Protein AF-A0A831P3W6-F1 (afdb_monomer_lite)

Structure (mmCIF, N/CA/C/O backbone):
data_AF-A0A831P3W6-F1
#
_entry.id   AF-A0A831P3W6-F1
#
loop_
_atom_site.group_PDB
_atom_site.id
_atom_site.type_symbol
_atom_site.label_atom_id
_atom_site.label_alt_id
_atom_site.label_comp_id
_atom_site.label_asym_id
_atom_site.label_entity_id
_atom_site.label_seq_id
_atom_site.pdbx_PDB_ins_code
_atom_site.Cartn_x
_atom_site.Cartn_y
_atom_site.Cartn_z
_atom_site.occupancy
_atom_site.B_iso_or_equiv
_atom_site.auth_seq_id
_atom_site.auth_comp_id
_atom_site.auth_asym_id
_atom_site.auth_atom_id
_atom_site.pdbx_PDB_model_num
ATOM 1 N N . LYS A 1 1 ? 36.861 -19.263 2.071 1.00 62.56 1 LYS A N 1
ATOM 2 C CA . LYS A 1 1 ? 37.764 -18.143 2.432 1.00 62.56 1 LYS A CA 1
ATOM 3 C C . LYS A 1 1 ? 36.879 -16.990 2.855 1.00 62.56 1 LYS A C 1
ATOM 5 O O . LYS A 1 1 ? 36.043 -16.589 2.058 1.00 62.56 1 LYS A O 1
ATOM 10 N N . GLU A 1 2 ? 37.004 -16.539 4.092 1.00 60.16 2 GLU A N 1
ATOM 11 C CA . GLU A 1 2 ? 36.189 -15.452 4.633 1.00 60.16 2 GLU A CA 1
ATOM 12 C C . GLU A 1 2 ? 36.936 -14.129 4.457 1.00 60.16 2 GLU A C 1
ATOM 14 O O . GLU A 1 2 ? 38.161 -14.084 4.589 1.00 60.16 2 GLU A O 1
ATOM 19 N N . ILE A 1 3 ? 36.210 -13.071 4.099 1.00 65.69 3 ILE A N 1
ATOM 20 C CA . ILE A 1 3 ? 36.749 -11.715 3.987 1.00 65.69 3 ILE A CA 1
ATOM 21 C C . ILE A 1 3 ? 36.085 -10.890 5.081 1.00 65.69 3 ILE A C 1
ATOM 23 O O . ILE A 1 3 ? 34.870 -10.706 5.067 1.00 65.69 3 ILE A O 1
ATOM 27 N N . PHE A 1 4 ? 36.892 -10.394 6.014 1.00 67.38 4 PHE A N 1
ATOM 28 C CA . PHE A 1 4 ? 36.437 -9.548 7.110 1.00 67.38 4 PHE A CA 1
ATOM 29 C C . PHE A 1 4 ? 36.787 -8.090 6.817 1.00 67.38 4 PHE A C 1
ATOM 31 O O . PHE A 1 4 ? 37.934 -7.767 6.508 1.00 67.38 4 PHE A O 1
ATOM 38 N N . VAL A 1 5 ? 35.793 -7.208 6.921 1.00 70.06 5 VAL A N 1
ATOM 39 C CA . VAL A 1 5 ? 35.965 -5.755 6.825 1.00 70.06 5 VAL A CA 1
ATOM 40 C C . VAL A 1 5 ? 35.662 -5.166 8.197 1.00 70.06 5 VAL A C 1
ATOM 42 O O . VAL A 1 5 ? 34.525 -5.226 8.656 1.00 70.06 5 VAL A O 1
ATOM 45 N N . ASN A 1 6 ? 36.682 -4.613 8.857 1.00 71.62 6 ASN A N 1
ATOM 46 C CA . ASN A 1 6 ? 36.564 -4.106 10.230 1.00 71.62 6 ASN A CA 1
ATOM 47 C C . ASN A 1 6 ? 35.736 -2.818 10.321 1.00 71.62 6 ASN A C 1
ATOM 49 O O . ASN A 1 6 ? 35.031 -2.597 11.301 1.00 71.62 6 ASN A O 1
ATOM 53 N N . SER A 1 7 ? 35.821 -1.954 9.311 1.00 73.38 7 SER A N 1
ATOM 54 C CA . SER A 1 7 ? 34.997 -0.753 9.211 1.00 73.38 7 SER A CA 1
ATOM 55 C C . SER A 1 7 ? 34.879 -0.304 7.758 1.00 73.38 7 SER A C 1
ATOM 57 O O . SER A 1 7 ? 35.797 -0.475 6.956 1.00 73.38 7 SER A O 1
ATOM 59 N N . LEU A 1 8 ? 33.722 0.263 7.417 1.00 79.50 8 LEU A N 1
ATOM 60 C CA . LEU A 1 8 ? 33.443 0.846 6.111 1.00 79.50 8 LEU A CA 1
ATOM 61 C C . LEU A 1 8 ? 32.751 2.195 6.325 1.00 79.50 8 LEU A C 1
ATOM 63 O O . LEU A 1 8 ? 31.600 2.247 6.754 1.00 79.50 8 LEU A O 1
ATOM 67 N N . ASN A 1 9 ? 33.462 3.284 6.036 1.00 79.62 9 ASN A N 1
ATOM 68 C CA . ASN A 1 9 ? 32.935 4.641 6.151 1.00 79.62 9 ASN A CA 1
ATOM 69 C C . ASN A 1 9 ? 32.437 5.107 4.782 1.00 79.62 9 ASN A C 1
ATOM 71 O O . ASN A 1 9 ? 33.228 5.279 3.857 1.00 79.62 9 ASN A O 1
ATOM 75 N N . LEU A 1 10 ? 31.130 5.317 4.655 1.00 79.88 10 LEU A N 1
ATOM 76 C CA . LEU A 1 10 ? 30.492 5.788 3.428 1.00 79.88 10 LEU A CA 1
ATOM 77 C C . LEU A 1 10 ? 29.881 7.169 3.666 1.00 79.88 10 LEU A C 1
ATOM 79 O O . LEU A 1 10 ? 29.200 7.394 4.667 1.00 79.88 10 LEU A O 1
ATOM 83 N N . ALA A 1 11 ? 30.098 8.093 2.731 1.00 81.00 11 ALA A N 1
ATOM 84 C CA . ALA A 1 11 ? 29.432 9.393 2.751 1.00 81.00 11 ALA A CA 1
ATOM 85 C C . ALA A 1 11 ? 27.917 9.242 2.516 1.00 81.00 11 ALA A C 1
ATOM 87 O O . ALA A 1 11 ? 27.455 8.230 1.987 1.00 81.00 11 ALA A O 1
ATOM 88 N N . LYS A 1 12 ? 27.126 10.269 2.851 1.00 76.38 12 LYS A N 1
ATOM 89 C CA . LYS A 1 12 ? 25.704 10.300 2.481 1.00 76.38 12 LYS A CA 1
ATOM 90 C C . LYS A 1 12 ? 25.574 10.203 0.952 1.00 76.38 12 LYS A C 1
ATOM 92 O O . LYS A 1 12 ? 26.169 11.010 0.247 1.00 76.38 12 LYS A O 1
ATOM 97 N N . GLY A 1 13 ? 24.813 9.240 0.437 1.00 68.94 13 GLY A N 1
ATOM 98 C CA . GLY A 1 13 ? 24.674 9.006 -1.003 1.00 68.94 13 GLY A CA 1
ATOM 99 C C . GLY A 1 13 ? 24.457 7.540 -1.383 1.00 68.94 13 GLY A C 1
ATOM 100 O O . GLY A 1 13 ? 24.271 6.678 -0.520 1.00 68.94 13 GLY A O 1
ATOM 101 N N . ARG A 1 14 ? 24.447 7.277 -2.696 1.00 72.19 14 ARG A N 1
ATOM 102 C CA . ARG A 1 14 ? 24.394 5.928 -3.285 1.00 72.19 14 ARG A CA 1
ATOM 103 C C . ARG A 1 14 ? 25.813 5.428 -3.536 1.00 72.19 14 ARG A C 1
ATOM 105 O O . ARG A 1 14 ? 26.618 6.158 -4.105 1.00 72.19 14 ARG A O 1
ATOM 112 N N . HIS A 1 15 ? 26.077 4.182 -3.163 1.00 80.12 15 HIS A N 1
ATOM 113 C CA . HIS A 1 15 ? 27.368 3.520 -3.333 1.00 80.12 15 HIS A CA 1
ATOM 114 C C . HIS A 1 15 ? 27.161 2.136 -3.947 1.00 80.12 15 HIS A C 1
ATOM 116 O O . HIS A 1 15 ? 26.249 1.414 -3.545 1.00 80.12 15 HIS A O 1
ATOM 122 N N . GLU A 1 16 ? 28.015 1.757 -4.896 1.00 79.94 16 GLU A N 1
ATOM 123 C CA . GLU A 1 16 ? 28.106 0.390 -5.418 1.00 79.94 16 GLU A CA 1
ATOM 124 C C . GLU A 1 16 ? 29.443 -0.203 -4.969 1.00 79.94 16 GLU A C 1
ATOM 126 O O . GLU A 1 16 ? 30.511 0.306 -5.308 1.00 79.94 16 GLU A O 1
ATOM 131 N N . LEU A 1 17 ? 29.387 -1.270 -4.177 1.00 80.31 17 LEU A N 1
ATOM 132 C CA . LEU A 1 17 ? 30.557 -2.015 -3.733 1.00 80.31 17 LEU A CA 1
ATOM 133 C C . LEU A 1 17 ? 30.665 -3.275 -4.577 1.00 80.31 17 LEU A C 1
ATOM 135 O O . LEU A 1 17 ? 29.726 -4.066 -4.646 1.00 80.31 17 LEU A O 1
ATOM 139 N N . THR A 1 18 ? 31.820 -3.474 -5.201 1.00 75.44 18 THR A N 1
ATOM 140 C CA . THR A 1 18 ? 32.128 -4.720 -5.904 1.00 75.44 18 THR A CA 1
ATOM 141 C C . THR A 1 18 ? 33.057 -5.551 -5.036 1.00 75.44 18 THR A C 1
ATOM 143 O O . THR A 1 18 ? 34.189 -5.144 -4.778 1.00 75.44 18 THR A O 1
ATOM 146 N N . LEU A 1 19 ? 32.594 -6.722 -4.602 1.00 70.25 19 LEU A N 1
ATOM 147 C CA . LEU A 1 19 ? 33.438 -7.699 -3.925 1.00 70.25 19 LEU A CA 1
ATOM 148 C C . LEU A 1 19 ? 33.977 -8.686 -4.957 1.00 70.25 19 LEU A C 1
ATOM 150 O O . LEU A 1 19 ? 33.214 -9.367 -5.642 1.00 70.25 19 LEU A O 1
ATOM 154 N N . ALA A 1 20 ? 35.302 -8.760 -5.059 1.00 65.56 20 ALA A N 1
ATOM 155 C CA . ALA A 1 20 ? 36.001 -9.723 -5.894 1.00 65.56 20 ALA A CA 1
ATOM 156 C C . ALA A 1 20 ? 36.939 -10.558 -5.019 1.00 65.56 20 ALA A C 1
ATOM 158 O O . ALA A 1 20 ? 37.782 -10.017 -4.304 1.00 65.56 20 ALA A O 1
ATOM 159 N N . ALA A 1 21 ? 36.793 -11.878 -5.081 1.00 66.62 21 ALA A N 1
ATOM 160 C CA . ALA A 1 21 ? 37.668 -12.826 -4.405 1.00 66.62 21 ALA A CA 1
ATOM 161 C C . ALA A 1 21 ? 37.926 -14.028 -5.325 1.00 66.62 21 ALA A C 1
ATOM 163 O O . ALA A 1 21 ? 37.071 -14.341 -6.156 1.00 66.62 21 ALA A O 1
ATOM 164 N N . PRO A 1 22 ? 39.058 -14.741 -5.185 1.00 63.59 22 PRO A N 1
ATOM 165 C CA . PRO A 1 22 ? 39.286 -15.973 -5.935 1.00 63.59 22 PRO A CA 1
ATOM 166 C C . PRO A 1 22 ? 38.166 -16.990 -5.651 1.00 63.59 22 PRO A C 1
ATOM 168 O O . PRO A 1 22 ? 38.037 -17.453 -4.517 1.00 63.59 22 PRO A O 1
ATOM 171 N N . GLY A 1 23 ? 37.357 -17.309 -6.667 1.00 66.06 23 GLY A N 1
ATOM 172 C CA . GLY A 1 23 ? 36.199 -18.209 -6.562 1.00 66.06 23 GLY A CA 1
ATOM 173 C C . GLY A 1 23 ? 34.846 -17.538 -6.279 1.00 66.06 23 GLY A C 1
ATOM 174 O O . GLY A 1 23 ? 33.864 -18.250 -6.107 1.00 66.06 23 GLY A O 1
ATOM 175 N N . ILE A 1 24 ? 34.770 -16.202 -6.237 1.00 60.16 24 ILE A N 1
ATOM 176 C CA . ILE A 1 24 ? 33.508 -15.450 -6.159 1.00 60.16 24 ILE A CA 1
ATOM 177 C C . ILE A 1 24 ? 33.345 -14.656 -7.458 1.00 60.16 24 ILE A C 1
ATOM 179 O O . ILE A 1 24 ? 34.125 -13.737 -7.726 1.00 60.16 24 ILE A O 1
ATOM 183 N N . GLU A 1 25 ? 32.336 -14.995 -8.266 1.00 58.12 25 GLU A N 1
ATOM 184 C CA . GLU A 1 25 ? 31.895 -14.113 -9.348 1.00 58.12 25 GLU A CA 1
ATOM 185 C C . GLU A 1 25 ? 31.395 -12.804 -8.734 1.00 58.12 25 GLU A C 1
ATOM 187 O O . GLU A 1 25 ? 30.638 -12.808 -7.767 1.00 58.12 25 GLU A O 1
ATOM 192 N N . ARG A 1 26 ? 31.908 -11.687 -9.254 1.00 58.91 26 ARG A N 1
ATOM 193 C CA . ARG A 1 26 ? 31.804 -10.331 -8.695 1.00 58.91 26 ARG A CA 1
ATOM 194 C C . ARG A 1 26 ? 30.424 -10.061 -8.081 1.00 58.91 26 ARG A C 1
ATOM 196 O O . ARG A 1 26 ? 29.462 -9.816 -8.805 1.00 58.91 26 ARG A O 1
ATOM 203 N N . LEU A 1 27 ? 30.346 -10.035 -6.752 1.00 60.88 27 LEU A N 1
ATOM 204 C CA . LEU A 1 27 ? 29.120 -9.665 -6.056 1.00 60.88 27 LEU A CA 1
ATOM 205 C C . LEU A 1 27 ? 29.038 -8.139 -5.999 1.00 60.88 27 LEU A C 1
ATOM 207 O O . LEU A 1 27 ? 29.919 -7.485 -5.434 1.00 60.88 27 LEU A O 1
ATOM 211 N N . LYS A 1 28 ? 27.981 -7.572 -6.585 1.00 72.94 28 LYS A N 1
ATOM 212 C CA . LYS A 1 28 ? 27.682 -6.140 -6.509 1.00 72.94 28 LYS A CA 1
ATOM 213 C C . LYS A 1 28 ? 26.683 -5.871 -5.389 1.00 72.94 28 LYS A C 1
ATOM 215 O O . LYS A 1 28 ? 25.566 -6.376 -5.426 1.00 72.94 28 LYS A O 1
ATOM 220 N N . LEU A 1 29 ? 27.066 -5.048 -4.419 1.00 69.62 29 LEU A N 1
ATOM 221 C CA . LEU A 1 29 ? 26.189 -4.572 -3.350 1.00 69.62 29 LEU A CA 1
ATOM 222 C C . LEU A 1 29 ? 25.877 -3.090 -3.568 1.00 69.62 29 LEU A C 1
ATOM 224 O O . LEU A 1 29 ? 26.788 -2.264 -3.612 1.00 69.62 29 LEU A O 1
ATOM 228 N N . LYS A 1 30 ? 24.591 -2.744 -3.660 1.00 68.31 30 LYS A N 1
ATOM 229 C CA . LYS A 1 30 ? 24.127 -1.352 -3.719 1.00 68.31 30 LYS A CA 1
ATOM 230 C C . LYS A 1 30 ? 23.717 -0.894 -2.321 1.00 68.31 30 LYS A C 1
ATOM 232 O O . LYS A 1 30 ? 22.785 -1.439 -1.735 1.00 68.31 30 LYS A O 1
ATOM 237 N N . ILE A 1 31 ? 24.416 0.099 -1.778 1.00 72.88 31 ILE A N 1
ATOM 238 C CA . ILE A 1 31 ? 24.189 0.629 -0.428 1.00 72.88 31 ILE A CA 1
ATOM 239 C C . ILE A 1 31 ? 23.798 2.104 -0.522 1.00 72.88 31 ILE A C 1
ATOM 241 O O . ILE A 1 31 ? 24.436 2.889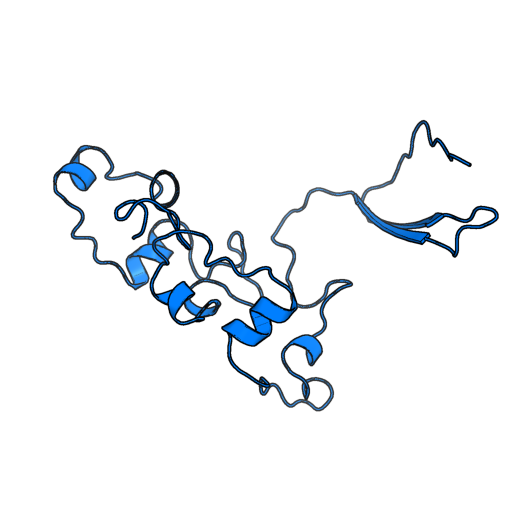 -1.221 1.00 72.88 31 ILE A O 1
ATOM 245 N N . PHE A 1 32 ? 22.753 2.499 0.208 1.00 66.44 32 PHE A N 1
ATOM 246 C CA . PHE A 1 32 ? 22.334 3.894 0.329 1.00 66.44 32 PHE A CA 1
ATOM 247 C C . PHE A 1 32 ? 22.482 4.370 1.771 1.00 66.44 32 PHE A C 1
ATOM 249 O O . PHE A 1 32 ? 21.844 3.825 2.671 1.00 66.44 32 PHE A O 1
ATOM 256 N N . ILE A 1 33 ? 23.289 5.410 1.978 1.00 65.44 33 ILE A N 1
ATOM 257 C CA . ILE A 1 33 ? 23.510 6.023 3.289 1.00 65.44 33 ILE A CA 1
ATOM 258 C C . ILE A 1 33 ? 22.849 7.396 3.298 1.00 65.44 33 ILE A C 1
ATOM 260 O O . ILE A 1 33 ? 23.238 8.297 2.563 1.00 65.44 33 ILE A O 1
ATOM 264 N N . GLY A 1 34 ? 21.827 7.569 4.128 1.00 61.47 34 GLY A N 1
ATOM 265 C CA . GLY A 1 34 ? 21.117 8.831 4.275 1.00 61.47 34 GLY A CA 1
ATOM 266 C C . GLY A 1 34 ? 19.830 8.672 5.070 1.00 61.47 34 GLY A C 1
ATOM 267 O O . GLY A 1 34 ? 19.289 7.576 5.197 1.00 61.47 34 GLY A O 1
ATOM 268 N N . LYS A 1 35 ? 19.324 9.785 5.602 1.00 48.34 35 LYS A N 1
ATOM 269 C CA . LYS A 1 35 ? 17.988 9.847 6.195 1.00 48.34 35 LYS A CA 1
ATOM 270 C C . LYS A 1 35 ? 16.979 9.633 5.061 1.00 48.34 35 LYS A C 1
ATOM 272 O O . LYS A 1 35 ? 17.012 10.378 4.083 1.00 48.34 35 LYS A O 1
ATOM 277 N N . GLN A 1 36 ? 16.149 8.594 5.151 1.00 52.25 36 GLN A N 1
ATOM 278 C CA . GLN A 1 36 ? 15.036 8.384 4.220 1.00 52.25 36 GLN A CA 1
ATOM 279 C C . GLN A 1 36 ? 13.975 9.454 4.519 1.00 52.25 36 GLN A C 1
ATOM 281 O O . GLN A 1 36 ? 13.026 9.213 5.260 1.00 52.25 36 GLN A O 1
ATOM 286 N N . GLU A 1 37 ? 14.196 10.682 4.051 1.00 38.41 37 GLU A N 1
ATOM 287 C CA . GLU A 1 37 ? 13.189 11.737 4.125 1.00 38.41 37 GLU A CA 1
ATOM 288 C C . GLU A 1 37 ? 12.232 11.556 2.947 1.00 38.41 37 GLU A C 1
ATOM 290 O O . GLU A 1 37 ? 12.561 11.876 1.808 1.00 38.41 37 GLU A O 1
ATOM 295 N N . GLY A 1 38 ? 11.067 10.973 3.231 1.00 47.38 38 GLY A N 1
ATOM 296 C CA . GLY A 1 38 ? 10.060 10.637 2.226 1.00 47.38 38 GLY A CA 1
ATOM 297 C C . GLY A 1 38 ? 10.095 9.173 1.784 1.00 47.38 38 GLY A C 1
ATOM 298 O O . GLY A 1 38 ? 11.104 8.473 1.883 1.00 47.38 38 GLY A O 1
ATOM 299 N N . TYR A 1 39 ? 8.932 8.694 1.350 1.00 44.03 39 TYR A N 1
ATOM 300 C CA . TYR A 1 39 ? 8.696 7.310 0.955 1.00 44.03 39 TYR A CA 1
ATOM 301 C C . TYR A 1 39 ? 9.390 7.015 -0.383 1.00 44.03 39 TYR A C 1
ATOM 303 O O . TYR A 1 39 ? 9.272 7.795 -1.323 1.00 44.03 39 TYR A O 1
ATOM 311 N N . ARG A 1 40 ? 10.135 5.902 -0.461 1.00 48.19 40 ARG A N 1
ATOM 312 C CA . ARG A 1 40 ? 10.803 5.408 -1.682 1.00 48.19 40 ARG A CA 1
ATOM 313 C C . ARG A 1 40 ? 9.786 5.153 -2.796 1.00 48.19 40 ARG A C 1
ATOM 315 O O . ARG A 1 40 ? 9.264 4.051 -2.866 1.00 48.19 40 ARG A O 1
ATOM 322 N N . TYR A 1 41 ? 9.502 6.141 -3.639 1.00 50.41 41 TYR A N 1
ATOM 323 C CA . TYR A 1 41 ? 8.643 5.972 -4.814 1.00 50.41 41 TYR A CA 1
ATOM 324 C C . TYR A 1 41 ? 8.978 4.653 -5.536 1.00 50.41 41 TYR A C 1
ATOM 326 O O . TYR A 1 41 ? 10.128 4.448 -5.923 1.00 50.41 41 TYR A O 1
ATOM 334 N N . HIS A 1 42 ? 7.997 3.750 -5.661 1.00 56.84 42 HIS A N 1
ATOM 335 C CA . HIS A 1 42 ? 8.169 2.447 -6.322 1.00 56.84 42 HIS A CA 1
ATOM 336 C C . HIS A 1 42 ? 8.497 2.581 -7.820 1.00 56.84 42 HIS A C 1
ATOM 338 O O . HIS A 1 42 ? 8.978 1.621 -8.410 1.00 56.84 42 HIS A O 1
ATOM 344 N N . ILE A 1 43 ? 8.257 3.744 -8.439 1.00 50.75 43 ILE A N 1
ATOM 345 C CA . ILE A 1 43 ? 8.285 3.889 -9.904 1.00 50.75 43 ILE A CA 1
ATOM 346 C C . ILE A 1 43 ? 9.695 3.779 -10.513 1.00 50.75 43 ILE A C 1
ATOM 348 O O . ILE A 1 43 ? 9.820 3.260 -11.613 1.00 50.75 43 ILE A O 1
ATOM 352 N N . GLU A 1 44 ? 10.756 4.217 -9.828 1.00 49.59 44 GLU A N 1
ATOM 353 C CA . GLU A 1 44 ? 12.127 4.106 -10.355 1.00 49.59 44 GLU A CA 1
ATOM 354 C C . GLU A 1 44 ? 13.091 3.684 -9.253 1.00 49.59 44 GLU A C 1
ATOM 356 O O . GLU A 1 44 ? 13.760 4.487 -8.591 1.00 49.59 44 GLU A O 1
ATOM 361 N N . THR A 1 45 ? 13.143 2.378 -9.040 1.00 56.88 45 THR A N 1
ATOM 362 C CA . THR A 1 45 ? 14.164 1.760 -8.201 1.00 56.88 45 THR A CA 1
ATOM 363 C C . THR A 1 45 ? 15.047 0.863 -9.060 1.00 56.88 45 THR A C 1
ATOM 365 O O . THR A 1 45 ? 14.756 0.612 -10.223 1.00 56.88 45 THR A O 1
ATOM 368 N N . ASP A 1 46 ? 16.124 0.327 -8.487 1.00 54.66 46 ASP A N 1
ATOM 369 C CA . ASP A 1 46 ? 16.948 -0.676 -9.173 1.00 54.66 46 ASP A CA 1
ATOM 370 C C . ASP A 1 46 ? 16.179 -1.972 -9.526 1.00 54.66 46 ASP A C 1
ATOM 372 O O . ASP A 1 46 ? 16.752 -2.837 -10.186 1.00 54.66 46 ASP A O 1
ATOM 376 N N . VAL A 1 47 ? 14.932 -2.131 -9.054 1.00 53.53 47 VAL A N 1
ATOM 377 C CA . VAL A 1 47 ? 14.119 -3.350 -9.190 1.00 53.53 47 VAL A CA 1
ATOM 378 C C . VAL A 1 47 ? 12.811 -3.163 -9.974 1.00 53.53 47 VAL A C 1
ATOM 380 O O . VAL A 1 47 ? 12.142 -4.156 -10.233 1.00 53.53 47 VAL A O 1
ATOM 383 N N . SER A 1 48 ? 12.439 -1.941 -10.375 1.00 62.31 48 SER A N 1
ATOM 384 C CA . SER A 1 48 ? 11.165 -1.680 -11.070 1.00 62.31 48 SER A CA 1
ATOM 385 C C . SER A 1 48 ? 11.258 -0.487 -12.027 1.00 62.31 48 SER A C 1
ATOM 387 O O . SER A 1 48 ? 11.709 0.591 -11.633 1.00 62.31 48 SER A O 1
ATOM 389 N N . SER A 1 49 ? 10.824 -0.693 -13.276 1.00 78.62 49 SER A N 1
ATOM 390 C CA . SER A 1 49 ? 10.595 0.346 -14.290 1.00 78.62 49 SER A CA 1
ATOM 391 C C . SER A 1 49 ? 9.102 0.437 -14.623 1.00 78.62 49 SER A C 1
ATOM 393 O O . SER A 1 49 ? 8.322 -0.441 -14.251 1.00 78.62 49 SER A O 1
ATOM 395 N N . CYS A 1 50 ? 8.684 1.471 -15.361 1.00 83.19 50 CYS A N 1
ATOM 396 C CA . CYS A 1 50 ? 7.292 1.603 -15.813 1.00 83.19 50 CYS A CA 1
ATOM 397 C C . CYS A 1 50 ? 6.802 0.347 -16.553 1.00 83.19 50 CYS A C 1
ATOM 399 O O . CYS A 1 50 ? 5.678 -0.102 -16.330 1.00 83.19 50 CYS A O 1
ATOM 401 N N . ASP A 1 51 ? 7.671 -0.253 -17.374 1.00 84.94 51 ASP A N 1
ATOM 402 C CA . ASP A 1 51 ? 7.360 -1.441 -18.174 1.00 84.94 51 ASP A CA 1
ATOM 403 C C . ASP A 1 51 ? 7.113 -2.700 -17.333 1.00 84.94 51 ASP A C 1
ATOM 405 O O . ASP A 1 51 ? 6.497 -3.649 -17.814 1.00 84.94 51 ASP A O 1
ATOM 409 N N . THR A 1 52 ? 7.563 -2.714 -16.072 1.00 82.44 52 THR A N 1
ATOM 410 C CA . THR A 1 52 ? 7.336 -3.830 -15.146 1.00 82.44 52 THR A CA 1
ATOM 411 C C . THR A 1 52 ? 5.847 -4.028 -14.865 1.00 82.44 52 THR A C 1
ATOM 413 O O . THR A 1 52 ? 5.383 -5.162 -14.826 1.00 82.44 52 THR A O 1
ATOM 416 N N . CYS A 1 53 ? 5.094 -2.936 -14.712 1.00 83.25 53 CYS A N 1
ATOM 417 C CA . CYS A 1 53 ? 3.646 -2.992 -14.482 1.00 83.25 53 CYS A CA 1
ATOM 418 C C . CYS A 1 53 ? 2.840 -2.710 -15.757 1.00 83.25 53 CYS A C 1
ATOM 420 O O . CYS A 1 53 ? 1.719 -3.196 -15.904 1.00 83.25 53 CYS A O 1
ATOM 422 N N . HIS A 1 54 ? 3.410 -1.935 -16.681 1.00 88.88 54 HIS A N 1
ATOM 423 C CA . HIS A 1 54 ? 2.778 -1.510 -17.926 1.00 88.88 54 HIS A CA 1
ATOM 424 C C . HIS A 1 54 ? 3.612 -1.985 -19.123 1.00 88.88 54 HIS A C 1
ATOM 426 O O . HIS A 1 54 ? 4.402 -1.201 -19.641 1.00 88.88 54 HIS A O 1
ATOM 432 N N . PRO A 1 55 ? 3.461 -3.230 -19.613 1.00 87.12 55 PRO A N 1
ATOM 433 C CA . PRO A 1 55 ? 4.372 -3.821 -20.607 1.00 87.12 55 PRO A CA 1
ATOM 434 C C . PRO A 1 55 ? 4.544 -3.043 -21.926 1.00 87.12 55 PRO A C 1
ATOM 436 O O . PRO A 1 55 ? 5.457 -3.331 -22.703 1.00 87.12 55 PRO A O 1
ATOM 439 N N . GLY A 1 56 ? 3.655 -2.088 -22.213 1.00 86.25 56 GLY A N 1
ATOM 440 C CA . GLY A 1 56 ? 3.715 -1.198 -23.368 1.00 86.25 56 GLY A CA 1
ATOM 441 C C . GLY A 1 56 ? 4.232 0.217 -23.079 1.00 86.25 56 GLY A C 1
ATOM 442 O O . GLY A 1 56 ? 4.220 1.042 -23.996 1.00 86.25 56 GLY A O 1
ATOM 443 N N . ALA A 1 57 ? 4.679 0.534 -21.858 1.00 84.50 57 ALA A N 1
ATOM 444 C CA . ALA A 1 57 ? 4.947 1.914 -21.445 1.00 84.50 57 ALA A CA 1
ATOM 445 C C . ALA A 1 57 ? 6.057 2.577 -22.271 1.00 84.50 57 ALA A C 1
ATOM 447 O O . ALA A 1 57 ? 5.916 3.737 -22.657 1.00 84.50 57 ALA A O 1
ATOM 448 N N . ALA A 1 58 ? 7.090 1.835 -22.677 1.00 83.56 58 ALA A N 1
ATOM 449 C CA . ALA A 1 58 ? 8.127 2.297 -23.603 1.00 83.56 58 ALA A CA 1
ATOM 450 C C . ALA A 1 58 ? 7.585 2.727 -24.984 1.00 83.56 58 ALA A C 1
ATOM 452 O O . ALA A 1 58 ? 8.258 3.438 -25.730 1.00 83.56 58 ALA A O 1
ATOM 453 N N . LYS A 1 59 ? 6.368 2.300 -25.336 1.00 87.12 59 LYS A N 1
ATOM 454 C CA . LYS A 1 59 ? 5.647 2.661 -26.566 1.00 87.12 59 LYS A CA 1
ATOM 455 C C . LYS A 1 59 ? 4.483 3.626 -26.304 1.00 87.12 59 LYS A C 1
ATOM 457 O O . LYS A 1 59 ? 3.714 3.901 -27.221 1.00 87.12 59 LYS A O 1
ATOM 462 N N . GLY A 1 60 ? 4.353 4.137 -25.077 1.00 86.88 60 GLY A N 1
ATOM 463 C CA . GLY A 1 60 ? 3.263 5.017 -24.653 1.00 86.88 60 GLY A CA 1
ATOM 464 C C . GLY A 1 60 ? 1.944 4.300 -24.351 1.00 86.88 60 GLY A C 1
ATOM 465 O O . GLY A 1 60 ? 0.924 4.968 -24.201 1.00 86.88 60 GLY A O 1
ATOM 466 N N . ASP A 1 61 ? 1.946 2.968 -24.264 1.00 88.38 61 ASP A N 1
ATOM 467 C CA . ASP A 1 61 ? 0.783 2.181 -23.857 1.00 88.38 61 ASP A CA 1
ATOM 468 C C . ASP A 1 61 ? 0.877 1.828 -22.367 1.00 88.38 61 ASP A C 1
ATOM 470 O O . ASP A 1 61 ? 1.698 1.017 -21.946 1.00 88.38 61 ASP A O 1
ATOM 474 N N . TYR A 1 62 ? 0.014 2.444 -21.564 1.00 87.75 62 TYR A N 1
ATOM 475 C CA . TYR A 1 62 ? -0.029 2.253 -20.113 1.00 87.75 62 TYR A CA 1
ATOM 476 C C . TYR A 1 62 ? -1.058 1.203 -19.679 1.00 87.75 62 TYR A C 1
ATOM 478 O O . TYR A 1 62 ? -1.476 1.170 -18.520 1.00 87.75 62 TYR A O 1
ATOM 486 N N . SER A 1 63 ? -1.494 0.337 -20.588 1.00 89.31 63 SER A N 1
ATOM 487 C CA . SER A 1 63 ? -2.337 -0.802 -20.236 1.00 89.31 63 SER A CA 1
ATOM 488 C C . SER A 1 63 ? -1.580 -1.760 -19.314 1.00 89.31 63 SER A C 1
ATOM 490 O O . SER A 1 63 ? -0.389 -2.018 -19.498 1.00 89.31 63 SER A O 1
ATOM 492 N N . ILE A 1 64 ? -2.275 -2.295 -18.313 1.00 86.75 64 ILE A N 1
ATOM 493 C CA . ILE A 1 64 ? -1.734 -3.344 -17.447 1.00 86.75 64 ILE A CA 1
ATOM 494 C C . ILE A 1 64 ? -2.078 -4.721 -18.018 1.00 86.75 64 ILE A C 1
ATOM 496 O O . ILE A 1 64 ? -3.198 -4.953 -18.479 1.00 86.75 64 ILE A O 1
ATOM 500 N N . ALA A 1 65 ? -1.121 -5.646 -17.984 1.00 75.19 65 ALA A N 1
ATOM 501 C CA . ALA A 1 65 ? -1.356 -7.036 -18.352 1.00 75.19 65 ALA A CA 1
ATOM 502 C C . ALA A 1 65 ? -1.729 -7.833 -17.096 1.00 75.19 65 ALA A C 1
ATOM 504 O O . ALA A 1 65 ? -0.862 -8.357 -16.408 1.00 75.19 65 ALA A O 1
ATOM 505 N N . GLY A 1 66 ? -3.022 -7.903 -16.778 1.00 79.81 66 GLY A N 1
ATOM 506 C CA . GLY A 1 66 ? -3.530 -8.692 -15.652 1.00 79.81 66 GLY A CA 1
ATOM 507 C C . GLY A 1 66 ? -4.366 -7.887 -14.665 1.00 79.81 66 GLY A C 1
ATOM 508 O O . GLY A 1 66 ? -4.878 -6.815 -14.987 1.00 79.81 66 GLY A O 1
ATOM 509 N N . ASN A 1 67 ? -4.540 -8.445 -13.468 1.00 86.75 67 ASN A N 1
ATOM 510 C CA . ASN A 1 67 ? -5.222 -7.783 -12.361 1.00 86.75 67 ASN A CA 1
ATOM 511 C C . ASN A 1 67 ? -4.220 -7.347 -11.284 1.00 86.75 67 ASN A C 1
ATOM 513 O O . ASN A 1 67 ? -3.059 -7.751 -11.281 1.00 86.75 67 ASN A O 1
ATOM 517 N N . ASP A 1 68 ? -4.705 -6.507 -10.380 1.00 88.62 68 ASP A N 1
ATOM 518 C CA . ASP A 1 68 ? -3.924 -5.879 -9.320 1.00 88.62 68 ASP A CA 1
ATOM 519 C C . ASP A 1 68 ? -3.202 -6.901 -8.417 1.00 88.62 68 ASP A C 1
ATOM 521 O O . ASP A 1 68 ? -2.008 -6.766 -8.154 1.00 88.62 68 ASP A O 1
ATOM 525 N N . GLU A 1 69 ? -3.879 -7.989 -8.034 1.00 89.50 69 GLU A N 1
ATOM 526 C CA . GLU A 1 69 ? -3.281 -9.056 -7.222 1.00 89.50 69 GLU A CA 1
ATOM 527 C C . GLU A 1 69 ? -2.095 -9.725 -7.909 1.00 89.50 69 GLU A C 1
ATOM 529 O O . GLU A 1 69 ? -1.063 -9.919 -7.265 1.00 89.50 69 GLU A O 1
ATOM 534 N N . ALA A 1 70 ? -2.236 -10.080 -9.188 1.00 88.75 70 ALA A N 1
ATOM 535 C CA . ALA A 1 70 ? -1.181 -10.748 -9.941 1.00 88.75 70 ALA A CA 1
ATOM 536 C C . ALA A 1 70 ? 0.068 -9.860 -10.029 1.00 88.75 70 ALA A C 1
ATOM 538 O O . ALA A 1 70 ? 1.145 -10.279 -9.617 1.00 88.75 70 ALA A O 1
ATOM 539 N N . LEU A 1 71 ? -0.107 -8.600 -10.439 1.00 88.00 71 LEU A N 1
ATOM 540 C CA . LEU A 1 71 ? 1.000 -7.651 -10.596 1.00 88.00 71 LEU A CA 1
ATOM 541 C C . LEU A 1 71 ? 1.708 -7.357 -9.273 1.00 88.00 71 LEU A C 1
ATOM 543 O O . LEU A 1 71 ? 2.933 -7.276 -9.220 1.00 88.00 71 LEU A O 1
ATOM 547 N N . CYS A 1 72 ? 0.949 -7.209 -8.184 1.00 86.81 72 CYS A N 1
ATOM 548 C CA . CYS A 1 72 ? 1.543 -7.008 -6.869 1.00 86.81 72 CYS A CA 1
ATOM 549 C C . CYS A 1 72 ? 2.292 -8.262 -6.398 1.00 86.81 72 CYS A C 1
ATOM 551 O O . CYS A 1 72 ? 3.377 -8.146 -5.827 1.00 86.81 72 CYS A O 1
ATOM 553 N N . SER A 1 73 ? 1.733 -9.452 -6.639 1.00 87.75 73 SER A N 1
ATOM 554 C CA . SER A 1 73 ? 2.279 -10.721 -6.142 1.00 87.75 73 SER A CA 1
ATOM 555 C C . SER A 1 73 ? 3.508 -11.211 -6.909 1.00 87.75 73 SER A C 1
ATOM 557 O O . SER A 1 73 ? 4.262 -12.025 -6.381 1.00 87.75 73 SER A O 1
ATOM 559 N N . ASP A 1 74 ? 3.758 -10.686 -8.111 1.00 85.56 74 ASP A N 1
ATOM 560 C CA . ASP A 1 74 ? 4.983 -10.964 -8.872 1.00 85.56 74 ASP A CA 1
ATOM 561 C C . ASP A 1 74 ? 6.251 -10.503 -8.128 1.00 85.56 74 ASP A C 1
ATOM 563 O O . ASP A 1 74 ? 7.341 -11.025 -8.363 1.00 85.56 74 ASP A O 1
ATOM 567 N N . CYS A 1 75 ? 6.116 -9.537 -7.210 1.00 83.12 75 CYS A N 1
ATOM 568 C CA . CYS A 1 75 ? 7.212 -9.030 -6.377 1.00 83.12 75 CYS A CA 1
ATOM 569 C C . CYS A 1 75 ? 6.941 -9.110 -4.866 1.00 83.12 75 CYS A C 1
ATOM 571 O O . CYS A 1 75 ? 7.886 -9.206 -4.081 1.00 83.12 75 CYS A O 1
ATOM 573 N N . HIS A 1 76 ? 5.682 -9.036 -4.431 1.00 83.94 76 HIS A N 1
ATOM 574 C CA . HIS A 1 76 ? 5.315 -9.084 -3.019 1.00 83.94 76 HIS A CA 1
ATOM 575 C C . HIS A 1 76 ? 4.783 -10.456 -2.622 1.00 83.94 76 HIS A C 1
ATOM 577 O O . HIS A 1 76 ? 3.839 -10.967 -3.214 1.00 83.94 76 HIS A O 1
ATOM 583 N N . ASP A 1 77 ? 5.315 -11.006 -1.531 1.00 84.12 77 ASP A N 1
ATOM 584 C CA . ASP A 1 77 ? 4.743 -12.208 -0.934 1.00 84.12 77 ASP A CA 1
ATOM 585 C C . ASP A 1 77 ? 3.246 -12.014 -0.634 1.00 84.12 77 ASP A C 1
ATOM 587 O O . ASP A 1 77 ? 2.863 -11.000 -0.032 1.00 84.12 77 ASP A O 1
ATOM 591 N N . PRO A 1 78 ? 2.397 -13.009 -0.941 1.00 75.94 78 PRO A N 1
ATOM 592 C CA . PRO A 1 78 ? 0.988 -12.957 -0.595 1.00 75.94 78 PRO A CA 1
ATOM 593 C C . PRO A 1 78 ? 0.772 -12.711 0.905 1.00 75.94 78 PRO A C 1
ATOM 595 O O . PRO A 1 78 ? 1.242 -13.455 1.772 1.00 75.94 78 PRO A O 1
ATOM 598 N N . ILE A 1 79 ? 0.006 -11.665 1.215 1.00 78.50 79 ILE A N 1
ATOM 599 C CA . ILE A 1 79 ? -0.299 -11.207 2.584 1.00 78.50 79 ILE A CA 1
ATOM 600 C C . ILE A 1 79 ? -1.590 -11.815 3.166 1.00 78.50 79 ILE A C 1
ATOM 602 O O . ILE A 1 79 ? -2.025 -11.445 4.256 1.00 78.50 79 ILE A O 1
ATOM 606 N N . LYS A 1 80 ? -2.177 -12.804 2.480 1.00 83.69 80 LYS A N 1
ATOM 607 C CA . LYS A 1 80 ? -3.375 -13.565 2.885 1.00 83.69 80 LYS A CA 1
ATOM 608 C C . LYS A 1 80 ? -3.039 -14.689 3.887 1.00 83.69 80 LYS A C 1
ATOM 610 O O . LYS A 1 80 ? -3.400 -15.840 3.668 1.00 83.69 80 LYS A O 1
ATOM 615 N N . LYS A 1 81 ? -2.276 -14.389 4.945 1.00 80.44 81 LYS A N 1
ATOM 616 C CA . LYS A 1 81 ? -1.705 -15.421 5.841 1.00 80.44 81 LYS A CA 1
ATOM 617 C C . LYS A 1 81 ? -2.586 -15.768 7.048 1.00 80.44 81 LYS A C 1
ATOM 619 O O . LYS A 1 81 ? -2.466 -16.872 7.568 1.00 80.44 81 LYS A O 1
ATOM 624 N N . GLY A 1 82 ? -3.450 -14.855 7.494 1.00 84.12 82 GLY A N 1
ATOM 625 C CA . GLY A 1 82 ? -4.351 -15.093 8.627 1.00 84.12 82 GLY A CA 1
ATOM 626 C C . GLY A 1 82 ? -5.611 -15.888 8.266 1.00 84.12 82 GLY A C 1
ATOM 627 O O . GLY A 1 82 ? -6.065 -15.871 7.122 1.00 84.12 82 GLY A O 1
ATOM 628 N N . LYS A 1 83 ? -6.229 -16.530 9.269 1.00 90.50 83 LYS A N 1
ATOM 629 C CA . LYS A 1 83 ? -7.513 -17.254 9.124 1.00 90.50 83 LYS A CA 1
ATOM 630 C C . LYS A 1 83 ? -8.639 -16.390 8.549 1.00 90.50 83 LYS A C 1
ATOM 632 O O . LYS A 1 83 ? -9.530 -16.899 7.871 1.00 90.50 83 LYS A O 1
ATOM 637 N N . PHE A 1 84 ? -8.623 -15.101 8.858 1.00 91.38 84 PHE A N 1
ATOM 638 C CA . PHE A 1 84 ? -9.538 -14.116 8.312 1.00 91.38 84 PHE A CA 1
ATOM 639 C C . PHE A 1 84 ? -8.731 -13.116 7.485 1.00 91.38 84 PHE A C 1
ATOM 641 O O . PHE A 1 84 ? -7.691 -12.625 7.930 1.00 91.38 84 PHE A O 1
ATOM 648 N N . VAL A 1 85 ? -9.229 -12.789 6.297 1.00 92.12 85 VAL A N 1
ATOM 649 C CA . VAL A 1 85 ? -8.603 -11.845 5.366 1.00 92.12 85 VAL A CA 1
ATOM 650 C C . VAL A 1 85 ? -9.559 -10.680 5.153 1.00 92.12 85 VAL A C 1
ATOM 652 O O . VAL A 1 85 ? -10.762 -10.882 4.990 1.00 92.12 85 VAL A O 1
ATOM 655 N N . HIS A 1 86 ? -9.029 -9.462 5.172 1.00 92.81 86 HIS A N 1
ATOM 656 C CA . HIS A 1 86 ? -9.812 -8.255 4.947 1.00 92.81 86 HIS A CA 1
ATOM 657 C C . HIS A 1 86 ? -10.338 -8.214 3.500 1.00 92.81 86 HIS A C 1
ATOM 659 O O . HIS A 1 86 ? -9.625 -8.592 2.569 1.00 92.81 86 HIS A O 1
ATOM 665 N N . GLY A 1 87 ? -11.580 -7.760 3.304 1.00 92.19 87 GLY A N 1
ATOM 666 C CA . GLY A 1 87 ? -12.308 -7.848 2.029 1.00 92.19 87 GLY A CA 1
ATOM 667 C C . GLY A 1 87 ? -11.518 -7.384 0.795 1.00 92.19 87 GLY A C 1
ATOM 668 O O . GLY A 1 87 ? -11.382 -8.173 -0.142 1.00 92.19 87 GLY A O 1
ATOM 669 N N . PRO A 1 88 ? -10.928 -6.172 0.793 1.00 93.00 88 PRO A N 1
ATOM 670 C CA . PRO A 1 88 ? -10.126 -5.692 -0.333 1.00 93.00 88 PRO A CA 1
ATOM 671 C C . PRO A 1 88 ? -8.918 -6.581 -0.640 1.00 93.00 88 PRO A C 1
ATOM 673 O O . PRO A 1 88 ? -8.605 -6.812 -1.802 1.00 93.00 88 PRO A O 1
ATOM 676 N N . VAL A 1 89 ? -8.265 -7.132 0.389 1.00 92.88 89 VAL A N 1
ATOM 677 C CA . VAL A 1 89 ? -7.131 -8.047 0.204 1.00 92.88 89 VAL A CA 1
ATOM 678 C C . VAL A 1 89 ? -7.609 -9.380 -0.352 1.00 92.88 89 VAL A C 1
ATOM 680 O O . VAL A 1 89 ? -7.003 -9.894 -1.284 1.00 92.88 89 VAL A O 1
ATOM 683 N N . ALA A 1 90 ? -8.710 -9.928 0.168 1.00 91.75 90 ALA A N 1
ATOM 684 C CA . ALA A 1 90 ? -9.295 -11.172 -0.329 1.00 91.75 90 ALA A CA 1
ATOM 685 C C . ALA A 1 90 ? -9.677 -11.071 -1.814 1.00 91.75 90 ALA A C 1
ATOM 687 O O . ALA A 1 90 ? 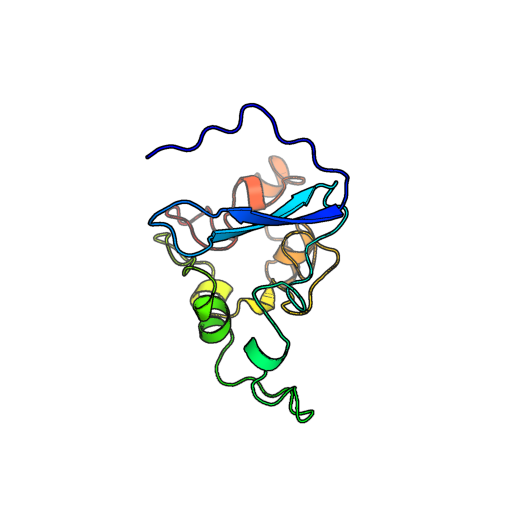-9.446 -12.022 -2.559 1.00 91.75 90 ALA A O 1
ATOM 688 N N . ALA A 1 91 ? -10.192 -9.909 -2.227 1.00 92.31 91 ALA A N 1
ATOM 689 C CA . ALA A 1 91 ? -10.549 -9.592 -3.607 1.00 92.31 91 ALA A CA 1
ATOM 690 C C . ALA A 1 91 ? -9.352 -9.236 -4.505 1.00 92.31 91 ALA A C 1
ATOM 692 O O . ALA A 1 91 ? -9.538 -9.063 -5.707 1.00 92.31 91 ALA A O 1
ATOM 693 N N . GLY A 1 92 ? -8.145 -9.110 -3.944 1.00 91.88 92 GLY A N 1
ATOM 694 C CA . GLY A 1 92 ? -6.961 -8.768 -4.724 1.00 91.88 92 GLY A CA 1
ATOM 695 C C . GLY A 1 92 ? -6.847 -7.287 -5.096 1.00 91.88 92 GLY A C 1
ATOM 696 O O . GLY A 1 92 ? -6.068 -6.934 -5.973 1.00 91.88 92 GLY A O 1
ATOM 697 N N . SER A 1 93 ? -7.609 -6.409 -4.443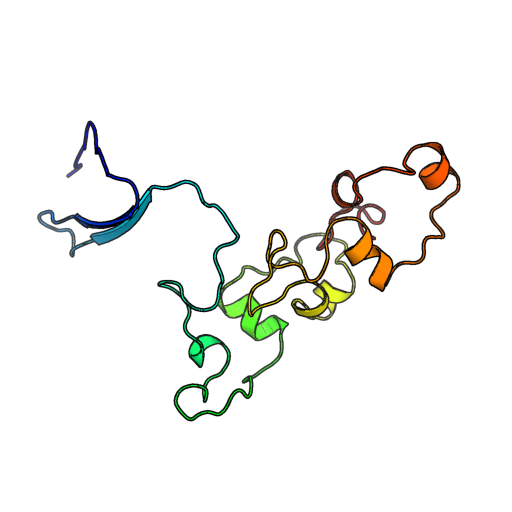 1.00 93.50 93 SER A N 1
ATOM 698 C CA . SER A 1 93 ? -7.706 -4.979 -4.761 1.00 93.50 93 SER A CA 1
ATOM 699 C C . SER A 1 93 ? -6.719 -4.141 -3.939 1.00 93.50 93 SER A C 1
ATOM 701 O O . SER A 1 93 ? -7.123 -3.233 -3.201 1.00 93.50 93 SER A O 1
ATOM 703 N N . CYS A 1 94 ? -5.425 -4.451 -4.040 1.00 92.75 94 CYS A N 1
ATOM 704 C CA . CYS A 1 94 ? -4.313 -3.789 -3.343 1.00 92.75 94 CYS A CA 1
ATOM 705 C C . CYS A 1 94 ? -4.342 -2.258 -3.496 1.00 92.75 94 CYS A C 1
ATOM 707 O O . CYS A 1 94 ? -4.122 -1.502 -2.541 1.00 92.75 94 CYS A O 1
ATOM 709 N N . THR A 1 95 ? -4.707 -1.798 -4.688 1.00 93.19 95 THR A N 1
ATOM 710 C CA . THR A 1 95 ? -4.815 -0.394 -5.070 1.00 93.19 95 THR A CA 1
ATOM 711 C C . THR A 1 95 ? -5.987 0.323 -4.409 1.00 93.19 95 THR A C 1
ATOM 713 O O . THR A 1 95 ? -6.017 1.545 -4.375 1.00 93.19 95 THR A O 1
ATOM 716 N N . SER A 1 96 ? -6.930 -0.364 -3.766 1.00 94.50 96 SER A N 1
ATOM 717 C CA . SER A 1 96 ? -7.972 0.337 -2.991 1.00 94.50 96 SER A CA 1
ATOM 718 C C . SER A 1 96 ? -7.367 1.151 -1.841 1.00 94.50 96 SER A C 1
ATOM 720 O O . SER A 1 96 ? -7.889 2.202 -1.471 1.00 94.50 96 SER A O 1
ATOM 722 N N . CYS A 1 97 ? -6.227 0.691 -1.316 1.00 94.56 97 CYS A N 1
ATOM 723 C CA . CYS A 1 97 ? -5.523 1.328 -0.209 1.00 94.56 97 CYS A CA 1
ATOM 724 C C . CYS A 1 97 ? -4.163 1.903 -0.617 1.00 94.56 97 CYS A C 1
ATOM 726 O O . CYS A 1 97 ? -3.806 2.971 -0.123 1.00 94.56 97 CYS A O 1
ATOM 728 N N . HIS A 1 98 ? -3.416 1.228 -1.496 1.00 92.88 98 HIS A N 1
ATOM 729 C CA . HIS A 1 98 ? -2.061 1.617 -1.903 1.00 92.88 98 HIS A CA 1
ATOM 730 C C . HIS A 1 98 ? -2.033 2.316 -3.263 1.00 92.88 98 HIS A C 1
ATOM 732 O O . HIS A 1 98 ? -2.739 1.922 -4.180 1.00 92.88 98 HIS A O 1
ATOM 738 N N . ASP A 1 99 ? -1.191 3.330 -3.417 1.00 91.06 99 ASP A N 1
ATOM 739 C CA . ASP A 1 99 ? -0.924 4.001 -4.683 1.00 91.06 99 ASP A CA 1
ATOM 740 C C . ASP A 1 99 ? 0.376 3.453 -5.303 1.00 91.06 99 ASP A C 1
ATOM 742 O O . ASP A 1 99 ? 1.465 3.742 -4.791 1.00 91.06 99 ASP A O 1
ATOM 746 N N . PRO A 1 100 ? 0.300 2.659 -6.388 1.00 87.19 100 PRO A N 1
ATOM 747 C CA . PRO A 1 100 ? 1.478 2.085 -7.035 1.00 87.19 100 PRO A CA 1
ATOM 748 C C . PRO A 1 100 ? 2.344 3.156 -7.705 1.00 87.19 100 PRO A C 1
ATOM 750 O O . PRO A 1 100 ? 3.544 2.949 -7.881 1.00 87.19 100 PRO A O 1
ATOM 753 N N . HIS A 1 101 ? 1.776 4.332 -8.002 1.00 85.94 101 HIS A N 1
ATOM 754 C CA . HIS A 1 101 ? 2.533 5.468 -8.512 1.00 85.94 101 HIS A CA 1
ATOM 755 C C . HIS A 1 101 ? 3.223 6.282 -7.405 1.00 85.94 101 HIS A C 1
ATOM 757 O O . HIS A 1 101 ? 3.965 7.232 -7.660 1.00 85.94 101 HIS A O 1
ATOM 763 N N . GLY A 1 102 ? 3.020 5.888 -6.151 1.00 82.69 102 GLY A N 1
ATOM 764 C CA . GLY A 1 102 ? 3.558 6.564 -4.990 1.00 82.69 102 GLY A CA 1
ATOM 765 C C . GLY A 1 102 ? 2.620 7.626 -4.422 1.00 82.69 102 GLY A C 1
ATOM 766 O O . GLY A 1 102 ? 1.696 8.122 -5.049 1.00 82.69 102 GLY A O 1
ATOM 767 N N . SER A 1 103 ? 2.869 7.973 -3.166 1.00 83.94 103 SER A N 1
ATOM 768 C CA . SER A 1 103 ? 2.047 8.863 -2.355 1.00 83.94 103 SER A CA 1
ATOM 769 C C . SER A 1 103 ? 2.917 9.485 -1.264 1.00 83.94 103 SER A C 1
ATOM 771 O O . SER A 1 103 ? 3.950 8.938 -0.864 1.00 83.94 103 SER A O 1
ATOM 773 N N . ARG A 1 104 ? 2.483 10.642 -0.757 1.00 82.88 104 ARG A N 1
ATOM 774 C CA . ARG A 1 104 ? 3.100 11.319 0.394 1.00 82.88 104 ARG A CA 1
ATOM 775 C C . ARG A 1 104 ? 2.771 10.649 1.727 1.00 82.88 104 ARG A C 1
ATOM 777 O O . ARG A 1 104 ? 3.184 11.160 2.763 1.00 82.88 104 ARG A O 1
ATOM 784 N N . ASN A 1 105 ? 2.036 9.542 1.718 1.00 85.19 105 ASN A N 1
ATOM 785 C CA . ASN A 1 105 ? 1.641 8.804 2.909 1.00 85.19 105 ASN A CA 1
ATOM 786 C C . ASN A 1 105 ? 2.502 7.553 3.088 1.00 85.19 105 ASN A C 1
ATOM 788 O O . ASN A 1 105 ? 3.002 6.962 2.127 1.00 85.19 105 ASN A O 1
ATOM 792 N N . LYS A 1 106 ? 2.639 7.111 4.343 1.00 83.44 106 LYS A N 1
ATOM 793 C CA . LYS A 1 106 ? 3.394 5.898 4.672 1.00 83.44 106 LYS A CA 1
ATOM 794 C C . LYS A 1 106 ? 2.849 4.704 3.918 1.00 83.44 106 LYS A C 1
ATOM 796 O O . LYS A 1 106 ? 1.641 4.572 3.807 1.00 83.44 106 LYS A O 1
ATOM 801 N N . TYR A 1 107 ? 3.750 3.859 3.415 1.00 86.50 107 TYR A N 1
ATOM 802 C CA . TYR A 1 107 ? 3.411 2.679 2.614 1.00 86.50 107 TYR A CA 1
ATOM 803 C C . TYR A 1 107 ? 2.645 3.004 1.322 1.00 86.50 107 TYR A C 1
ATOM 805 O O . TYR A 1 107 ? 1.929 2.154 0.810 1.00 86.50 107 TYR A O 1
ATOM 813 N N . PHE A 1 108 ? 2.773 4.230 0.811 1.00 88.94 108 PHE A N 1
ATOM 814 C CA . PHE A 1 108 ? 2.031 4.722 -0.352 1.00 88.94 108 PHE A CA 1
ATOM 815 C C . PHE A 1 108 ? 0.516 4.671 -0.188 1.00 88.94 108 PHE A C 1
ATOM 817 O O . PHE A 1 108 ? -0.204 4.481 -1.155 1.00 88.94 108 PHE A O 1
ATOM 824 N N . LEU A 1 109 ? 0.001 4.837 1.027 1.00 92.56 109 LEU A N 1
ATOM 825 C CA . LEU A 1 109 ? -1.442 4.797 1.234 1.00 92.56 109 LEU A CA 1
ATOM 826 C C . LEU A 1 109 ? -2.156 5.968 0.537 1.00 92.56 109 LEU A C 1
ATOM 828 O O . LEU A 1 109 ? -1.629 7.081 0.451 1.00 92.56 109 LEU A O 1
ATOM 832 N N . ARG A 1 110 ? -3.389 5.751 0.083 1.00 93.62 110 ARG A N 1
ATOM 833 C CA . ARG A 1 110 ? -4.234 6.795 -0.524 1.00 93.62 110 ARG A CA 1
ATOM 834 C C . ARG A 1 110 ? -4.673 7.869 0.484 1.00 93.62 110 ARG A C 1
ATOM 836 O O . ARG A 1 110 ? -4.816 9.028 0.116 1.00 93.62 110 ARG A O 1
ATOM 843 N N . ALA A 1 111 ? -4.801 7.511 1.762 1.00 92.56 111 ALA A N 1
ATOM 844 C CA . ALA A 1 111 ? -5.111 8.418 2.872 1.00 92.56 111 ALA A CA 1
ATOM 845 C C . ALA A 1 111 ? -4.388 7.980 4.161 1.00 92.56 111 ALA A C 1
ATOM 847 O O . ALA A 1 111 ? -3.792 6.901 4.208 1.00 92.56 111 ALA A O 1
ATOM 848 N N . THR A 1 112 ? -4.418 8.807 5.212 1.00 89.12 112 THR A N 1
ATOM 849 C CA . THR A 1 112 ? -3.694 8.526 6.466 1.00 89.12 112 THR A CA 1
ATOM 850 C C . THR A 1 112 ? -4.612 8.148 7.622 1.00 89.12 112 THR A C 1
ATOM 852 O O . THR A 1 112 ? -5.715 8.667 7.773 1.00 89.12 112 THR A O 1
ATOM 855 N N . GLY A 1 113 ? -4.125 7.256 8.488 1.00 86.88 113 GLY A N 1
ATOM 856 C CA . GLY A 1 113 ? -4.798 6.915 9.739 1.00 86.88 113 GLY A CA 1
ATOM 857 C C . GLY A 1 113 ? -6.248 6.474 9.535 1.00 86.88 113 GLY A C 1
ATOM 858 O O . GLY A 1 113 ? -6.540 5.656 8.666 1.00 86.88 113 GLY A O 1
ATOM 859 N N . LYS A 1 114 ? -7.153 7.026 10.350 1.00 86.69 114 LYS A N 1
ATOM 860 C CA . LYS A 1 114 ? -8.581 6.682 10.326 1.00 86.69 114 LYS A CA 1
ATOM 861 C C . LYS A 1 114 ? -9.282 7.078 9.028 1.00 86.69 114 LYS A C 1
ATOM 863 O O . LYS A 1 114 ? -10.260 6.440 8.678 1.00 86.69 114 LYS A O 1
ATOM 868 N N . GLU A 1 115 ? -8.804 8.100 8.319 1.00 89.44 115 GLU A N 1
ATOM 869 C CA . GLU A 1 115 ? -9.465 8.594 7.102 1.00 89.44 115 GLU A CA 1
ATOM 870 C C . GLU A 1 115 ? -9.492 7.526 6.011 1.00 89.44 115 GLU A C 1
ATOM 872 O O . GLU A 1 115 ? -10.497 7.379 5.326 1.00 89.44 115 GLU A O 1
ATOM 877 N N . LEU A 1 116 ? -8.426 6.726 5.907 1.00 92.31 116 LEU A N 1
ATOM 878 C CA . LEU A 1 116 ? -8.388 5.603 4.975 1.00 92.31 116 LEU A CA 1
ATOM 879 C C . LEU A 1 116 ? -9.412 4.523 5.331 1.00 92.31 116 LEU A C 1
ATOM 881 O O . LEU A 1 116 ? -10.011 3.936 4.445 1.00 92.31 116 LEU A O 1
ATOM 885 N N . CYS A 1 117 ? -9.601 4.235 6.618 1.00 90.06 117 CYS A N 1
ATOM 886 C CA . CYS A 1 117 ? -10.553 3.218 7.059 1.00 90.06 117 CYS A CA 1
ATOM 887 C C . CYS A 1 117 ? -11.997 3.704 6.870 1.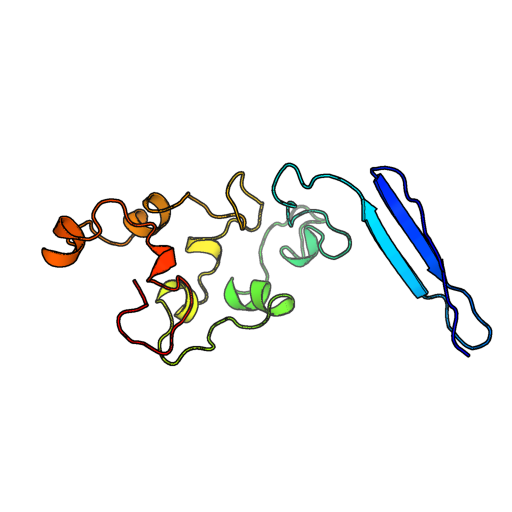00 90.06 117 CYS A C 1
ATOM 889 O O . CYS A 1 117 ? -12.868 2.955 6.439 1.00 90.06 117 CYS A O 1
ATOM 891 N N . LEU A 1 118 ? -12.236 4.980 7.170 1.00 88.94 118 LEU A N 1
ATOM 892 C CA . LEU A 1 118 ? -13.553 5.609 7.117 1.00 88.94 118 LEU A CA 1
ATOM 893 C C . LEU A 1 118 ? -14.013 5.965 5.697 1.00 88.94 118 LEU A C 1
ATOM 895 O O . LEU A 1 118 ? -15.118 6.470 5.534 1.00 88.94 118 LEU A O 1
ATOM 899 N N . SER A 1 119 ? -13.199 5.702 4.671 1.00 90.75 119 SER A N 1
ATOM 900 C CA . SER A 1 119 ? -13.658 5.777 3.281 1.00 90.75 119 SER A CA 1
ATOM 901 C C . SER A 1 119 ? -14.635 4.648 2.929 1.00 90.75 119 SER A C 1
ATOM 903 O O . SER A 1 119 ? -15.420 4.805 1.998 1.00 90.75 119 SER A O 1
ATOM 905 N N . CYS A 1 120 ? -14.597 3.538 3.680 1.00 90.62 120 CYS A N 1
ATOM 906 C CA . CYS A 1 120 ? -15.467 2.375 3.487 1.00 90.62 120 CYS A CA 1
ATOM 907 C C . CYS A 1 120 ? -16.240 1.977 4.753 1.00 90.62 120 CYS A C 1
ATOM 909 O O . CYS A 1 120 ? -17.358 1.482 4.647 1.00 90.62 120 CYS A O 1
ATOM 911 N N . HIS A 1 121 ? -15.651 2.141 5.942 1.00 87.31 121 HIS A N 1
ATOM 912 C CA . HIS A 1 121 ? -16.274 1.730 7.201 1.00 87.31 121 HIS A CA 1
ATOM 913 C C . HIS A 1 121 ? -16.964 2.911 7.884 1.00 87.31 121 HIS A C 1
ATOM 915 O O . HIS A 1 121 ? -16.329 3.919 8.195 1.00 87.31 121 HIS A O 1
ATOM 921 N N . ASP A 1 122 ? -18.250 2.762 8.188 1.00 80.94 122 ASP A N 1
ATOM 922 C CA . ASP A 1 122 ? -19.006 3.785 8.908 1.00 80.94 122 ASP A CA 1
ATOM 923 C C . ASP A 1 122 ? -18.498 3.979 10.344 1.00 80.94 122 ASP A C 1
ATOM 925 O O . ASP A 1 122 ? -18.037 3.051 11.012 1.00 80.94 122 ASP A O 1
ATOM 929 N N . GLN A 1 123 ? -18.678 5.190 10.879 1.00 68.56 123 GLN A N 1
ATOM 930 C CA . GLN A 1 123 ? -18.334 5.529 12.268 1.00 68.56 123 GLN A CA 1
ATOM 931 C C . GLN A 1 123 ? -19.273 4.911 13.319 1.00 68.56 123 GLN A C 1
ATOM 933 O O . GLN A 1 123 ? -19.197 5.282 14.491 1.00 68.56 123 GLN A O 1
ATOM 938 N N . ASN A 1 124 ? -20.125 3.953 12.940 1.00 69.81 124 ASN A N 1
ATOM 939 C CA . ASN A 1 124 ? -20.996 3.201 13.848 1.00 69.81 124 ASN A CA 1
ATOM 940 C C . ASN A 1 124 ? -20.190 2.179 14.668 1.00 69.81 124 ASN A C 1
ATOM 942 O O . ASN A 1 124 ? -20.495 0.988 14.727 1.00 69.81 124 ASN A O 1
ATOM 946 N N . LEU A 1 125 ? -19.114 2.656 15.288 1.00 70.38 125 LEU A N 1
ATOM 947 C CA . LEU A 1 125 ? -18.308 1.905 16.224 1.00 70.38 125 LEU A CA 1
ATOM 948 C C . LEU A 1 125 ? -19.173 1.576 17.445 1.00 70.38 125 LEU A C 1
ATOM 950 O O . LEU A 1 125 ? -20.024 2.368 17.851 1.00 70.38 125 LEU A O 1
ATOM 954 N N . SER A 1 126 ? -18.955 0.409 18.054 1.00 71.56 126 SER A N 1
ATOM 955 C CA . SER A 1 126 ? -19.699 0.036 19.260 1.00 71.56 126 SER A CA 1
ATOM 956 C C . SER A 1 126 ? -19.543 1.101 20.349 1.00 71.56 126 SER A C 1
ATOM 958 O O . SER A 1 126 ? -18.503 1.759 20.440 1.00 71.56 126 SER A O 1
ATOM 960 N N . GLN A 1 127 ? -20.546 1.231 21.221 1.00 71.31 127 GLN A N 1
ATOM 961 C CA . GLN A 1 127 ? -20.522 2.168 22.350 1.00 71.31 127 GLN A CA 1
ATOM 962 C C . GLN A 1 127 ? -19.202 2.077 23.139 1.00 71.31 127 GLN A C 1
ATOM 964 O O . GLN A 1 127 ? -18.563 3.086 23.422 1.00 71.31 127 GLN A O 1
ATOM 969 N N . LYS A 1 128 ? -18.709 0.851 23.361 1.00 71.06 128 LYS A N 1
ATOM 970 C CA . LYS A 1 128 ? -17.424 0.583 24.017 1.00 71.06 128 LYS A CA 1
ATOM 971 C C . LYS A 1 128 ? -16.221 1.153 23.256 1.00 71.06 128 LYS A C 1
ATOM 973 O O . LYS A 1 128 ? -15.281 1.659 23.859 1.00 71.06 128 LYS A O 1
ATOM 978 N N . HIS A 1 129 ? -16.235 1.092 21.929 1.00 79.12 129 HIS A N 1
ATOM 979 C CA . HIS A 1 129 ? -15.183 1.673 21.100 1.00 79.12 129 HIS A CA 1
ATOM 980 C C . HIS A 1 129 ? -15.204 3.212 21.170 1.00 79.12 129 HIS A C 1
ATOM 982 O O . HIS A 1 129 ? -14.148 3.841 21.201 1.00 79.12 129 HIS A O 1
ATOM 988 N N . ILE A 1 130 ? -16.391 3.820 21.251 1.00 70.31 130 ILE A N 1
ATOM 989 C CA . ILE A 1 130 ? -16.560 5.272 21.408 1.00 70.31 130 ILE A CA 1
ATOM 990 C C . ILE A 1 130 ? -16.105 5.729 22.802 1.00 70.31 130 ILE A C 1
ATOM 992 O O . ILE A 1 130 ? -15.433 6.752 22.924 1.00 70.31 130 ILE A O 1
ATOM 996 N N . GLU A 1 131 ? -16.435 4.976 23.847 1.00 74.62 131 GLU A N 1
ATOM 997 C CA . GLU A 1 131 ? -16.128 5.337 25.235 1.00 74.62 131 GLU A CA 1
ATOM 998 C C . GLU A 1 131 ? -14.657 5.085 25.597 1.00 74.62 131 GLU A C 1
ATOM 1000 O O . GLU A 1 131 ? -14.019 5.932 26.217 1.00 74.62 131 GLU A O 1
ATOM 1005 N N . GLU A 1 132 ? -14.074 3.964 25.160 1.00 73.94 132 GLU A N 1
ATOM 1006 C CA . GLU A 1 132 ? -12.732 3.544 25.596 1.00 73.94 132 GLU A CA 1
ATOM 1007 C C . GLU A 1 132 ? -11.629 3.802 24.554 1.00 73.94 132 GLU A C 1
ATOM 1009 O O . GLU A 1 132 ? -10.431 3.726 24.867 1.00 73.94 132 GLU A O 1
ATOM 1014 N N . ARG A 1 133 ? -12.007 4.037 23.288 1.00 71.81 133 ARG A N 1
ATOM 1015 C CA . ARG A 1 133 ? -11.095 4.019 22.127 1.00 71.81 133 ARG A CA 1
ATOM 1016 C C . ARG A 1 133 ? -11.398 5.094 21.069 1.00 71.81 133 ARG A C 1
ATOM 1018 O O . ARG A 1 133 ? -10.840 5.021 19.980 1.00 71.81 133 ARG A O 1
ATOM 1025 N N . ARG A 1 134 ? -12.178 6.141 21.383 1.00 61.19 134 ARG A N 1
ATOM 1026 C CA . ARG A 1 134 ? -12.566 7.239 20.457 1.00 61.19 134 ARG A CA 1
ATOM 1027 C C . ARG A 1 134 ? -11.413 7.861 19.653 1.00 61.19 134 ARG A C 1
ATOM 1029 O O . ARG A 1 134 ? -11.624 8.294 18.526 1.00 61.19 134 ARG A O 1
ATOM 1036 N N . ASN A 1 135 ? -10.210 7.916 20.226 1.00 66.00 135 ASN A N 1
ATOM 1037 C CA . ASN A 1 135 ? -9.007 8.471 19.589 1.00 66.00 135 ASN A CA 1
ATOM 1038 C C . ASN A 1 135 ? -7.952 7.399 19.264 1.00 66.00 135 ASN A C 1
ATOM 1040 O O . ASN A 1 135 ? -6.775 7.714 19.088 1.00 66.00 135 ASN A O 1
ATOM 1044 N N . ALA A 1 136 ? -8.335 6.121 19.250 1.00 71.25 136 ALA A N 1
ATOM 1045 C CA . ALA A 1 136 ? -7.408 5.041 18.969 1.00 71.25 136 ALA A CA 1
ATOM 1046 C C . ALA A 1 136 ? -6.937 5.088 17.511 1.00 71.25 136 ALA A C 1
ATOM 1048 O O . ALA A 1 136 ? -7.687 5.379 16.582 1.00 71.25 136 ALA A O 1
ATOM 1049 N N . VAL A 1 137 ? -5.666 4.747 17.317 1.00 84.75 137 VAL A N 1
ATOM 1050 C CA . VAL A 1 137 ? -5.136 4.421 15.995 1.00 84.75 137 VAL A CA 1
ATOM 1051 C C . VAL A 1 137 ? -5.674 3.039 15.641 1.00 84.75 137 VAL A C 1
ATOM 1053 O O . VAL A 1 137 ? -5.306 2.072 16.308 1.00 84.75 137 VAL A O 1
ATOM 1056 N N . CYS A 1 138 ? -6.536 2.948 14.624 1.00 85.88 138 CYS A N 1
ATOM 1057 C CA . CYS A 1 138 ? -7.247 1.722 14.235 1.00 85.88 138 CYS A CA 1
ATOM 1058 C C . CYS A 1 138 ? -6.299 0.516 14.144 1.00 85.88 138 CYS A C 1
ATOM 1060 O O . CYS A 1 138 ? -6.568 -0.550 14.697 1.00 85.88 138 CYS A O 1
ATOM 1062 N N . THR A 1 139 ? -5.123 0.735 13.552 1.00 87.94 139 THR A N 1
ATOM 1063 C CA . THR A 1 139 ? -4.118 -0.304 13.310 1.00 87.94 139 THR A CA 1
ATOM 1064 C C . THR A 1 139 ? -3.362 -0.790 14.548 1.00 87.94 139 THR A C 1
ATOM 1066 O O . THR A 1 139 ? -2.577 -1.727 14.459 1.00 87.94 139 THR A O 1
ATOM 1069 N N . LYS A 1 140 ? -3.580 -0.195 15.731 1.00 87.06 140 LYS A N 1
ATOM 1070 C CA . LYS A 1 140 ? -3.047 -0.749 16.990 1.00 87.06 140 LYS A CA 1
ATOM 1071 C C . LYS A 1 140 ? -3.787 -2.005 17.440 1.00 87.06 140 LYS A C 1
ATOM 1073 O O . LYS A 1 140 ? -3.250 -2.763 18.244 1.00 87.06 140 LYS A O 1
ATOM 1078 N N . CYS A 1 141 ? -5.019 -2.191 16.978 1.00 85.94 141 CYS A N 1
ATOM 1079 C CA . CYS A 1 141 ? -5.852 -3.329 17.353 1.00 85.94 141 CYS A CA 1
ATOM 1080 C C . CYS A 1 141 ? -6.335 -4.116 16.133 1.00 85.94 141 CYS A C 1
ATOM 1082 O O . CYS A 1 141 ? -6.471 -5.334 16.235 1.00 85.94 141 CYS A O 1
ATOM 1084 N N . HIS A 1 142 ? -6.548 -3.441 15.001 1.00 88.62 142 HIS A N 1
ATOM 1085 C CA . HIS A 1 142 ? -6.984 -4.058 13.754 1.00 88.62 142 HIS A CA 1
ATOM 1086 C C . HIS A 1 142 ? -5.815 -4.233 12.775 1.00 88.62 142 HIS A C 1
ATOM 1088 O O . HIS A 1 142 ? -5.047 -3.302 12.551 1.00 88.62 142 HIS A O 1
ATOM 1094 N N . ASP A 1 143 ? -5.688 -5.404 12.164 1.00 91.06 143 ASP A N 1
ATOM 1095 C CA . ASP A 1 143 ? -4.788 -5.634 11.039 1.00 91.06 143 ASP A CA 1
ATOM 1096 C C . ASP A 1 143 ? -5.524 -5.294 9.727 1.00 91.06 143 ASP A C 1
ATOM 1098 O O . ASP A 1 143 ? -6.624 -5.802 9.500 1.00 91.06 143 ASP A O 1
ATOM 1102 N N . PRO A 1 144 ? -4.972 -4.423 8.864 1.00 91.56 144 PRO A N 1
ATOM 1103 C CA . PRO A 1 144 ? -5.637 -4.012 7.628 1.00 91.56 144 PRO A CA 1
ATOM 1104 C C . PRO A 1 144 ? -5.594 -5.076 6.519 1.00 91.56 144 PRO A C 1
ATOM 1106 O O . PRO A 1 144 ? -6.220 -4.872 5.477 1.00 91.56 144 PRO A O 1
ATOM 1109 N N . HIS A 1 145 ? -4.861 -6.178 6.707 1.00 92.88 145 HIS A N 1
ATOM 1110 C CA . HIS A 1 145 ? -4.689 -7.229 5.710 1.00 92.88 145 HIS A CA 1
ATOM 1111 C C . HIS A 1 145 ? -5.300 -8.559 6.143 1.00 92.88 145 HIS A C 1
ATOM 1113 O O . HIS A 1 145 ? -6.194 -9.073 5.468 1.00 92.88 145 HIS A O 1
ATOM 1119 N N . SER A 1 146 ? -4.810 -9.148 7.236 1.00 92.00 146 SER A N 1
ATOM 1120 C CA . SER A 1 146 ? -5.293 -10.447 7.711 1.00 92.00 146 SER A CA 1
ATOM 1121 C C . SER A 1 146 ? -5.011 -10.672 9.196 1.00 92.00 146 SER A C 1
ATOM 1123 O O . SER A 1 146 ? -4.073 -10.129 9.771 1.00 92.00 146 SER A O 1
ATOM 1125 N N . SER A 1 147 ? -5.839 -11.492 9.840 1.00 90.94 147 SER A N 1
ATOM 1126 C CA . SER A 1 147 ? -5.680 -11.845 11.247 1.00 90.94 147 SER A CA 1
ATOM 1127 C C . SER A 1 147 ? -6.248 -13.227 11.529 1.00 90.94 147 SER A C 1
ATOM 1129 O O . SER A 1 147 ? -7.239 -13.643 10.934 1.00 90.94 147 SER A O 1
ATOM 1131 N N . ASP A 1 148 ? -5.684 -13.923 12.513 1.00 90.38 148 ASP A N 1
ATOM 1132 C CA . ASP A 1 148 ? -6.267 -15.164 13.034 1.00 90.38 148 ASP A CA 1
ATOM 1133 C C . ASP A 1 148 ? -7.461 -14.917 13.964 1.00 90.38 148 ASP A C 1
ATOM 1135 O O . ASP A 1 148 ? -8.192 -15.843 14.326 1.00 90.38 148 ASP A O 1
ATOM 1139 N N . ARG A 1 149 ? -7.691 -13.656 14.352 1.00 87.56 149 ARG A N 1
ATOM 1140 C CA . ARG A 1 149 ? -8.786 -13.250 15.233 1.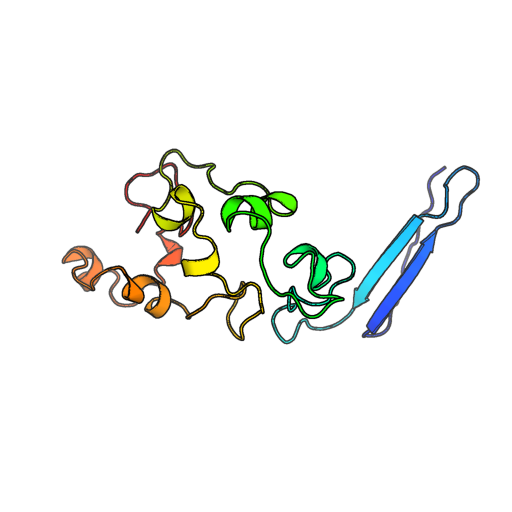00 87.56 149 ARG A CA 1
ATOM 1141 C C . ARG A 1 149 ? -9.852 -12.509 14.438 1.00 87.56 149 ARG A C 1
ATOM 1143 O O . ARG A 1 149 ? -9.602 -11.435 13.902 1.00 87.56 149 ARG A O 1
ATOM 1150 N N . LYS A 1 150 ? -11.078 -13.035 14.464 1.00 77.00 150 LYS A N 1
ATOM 1151 C CA . LYS A 1 150 ? -12.226 -12.516 13.700 1.00 77.00 150 LYS A CA 1
ATOM 1152 C C . LYS A 1 150 ? -12.474 -11.010 13.881 1.00 77.00 150 LYS A C 1
ATOM 1154 O O . LYS A 1 150 ? -12.832 -10.342 12.926 1.00 77.00 150 LYS A O 1
ATOM 1159 N N . TYR A 1 151 ? -12.283 -10.483 15.092 1.00 78.88 151 TYR A N 1
ATOM 1160 C CA . TYR A 1 151 ? -12.565 -9.078 15.430 1.00 78.88 151 TYR A CA 1
ATOM 1161 C C . TYR A 1 151 ? -11.338 -8.160 15.377 1.00 78.88 151 TYR A C 1
ATOM 1163 O O . TYR A 1 151 ? -11.421 -6.998 15.760 1.00 78.88 151 TYR A O 1
ATOM 1171 N N . HIS A 1 152 ? -10.187 -8.688 14.959 1.00 81.69 152 HIS A N 1
ATOM 1172 C CA . HIS A 1 152 ? -8.981 -7.900 14.704 1.00 81.69 152 HIS A CA 1
ATOM 1173 C C . HIS A 1 152 ? -8.877 -7.503 13.228 1.00 81.69 152 HIS A C 1
ATOM 1175 O O . HIS A 1 152 ? -7.855 -6.982 12.810 1.00 81.69 152 HIS A O 1
ATOM 1181 N N . LEU A 1 153 ? -9.914 -7.744 12.433 1.00 74.69 153 LEU A N 1
ATOM 1182 C CA . LEU A 1 153 ? -10.094 -7.099 11.139 1.00 74.69 153 LEU A CA 1
ATOM 1183 C C . LEU A 1 153 ? -11.101 -5.964 11.302 1.00 74.69 153 LEU A C 1
ATOM 1185 O O . LEU A 1 153 ? -11.871 -5.968 12.268 1.00 74.69 153 LEU A O 1
ATOM 1189 N N . LEU A 1 154 ? -11.023 -4.969 10.424 1.00 62.53 154 LEU A N 1
ATOM 1190 C CA . LEU A 1 154 ? -12.073 -3.960 10.278 1.00 62.53 154 LEU A CA 1
ATOM 1191 C C . LEU A 1 154 ? -13.253 -4.533 9.487 1.00 62.53 154 LEU A C 1
ATOM 1193 O O . LEU A 1 154 ? -13.015 -5.404 8.618 1.00 62.53 154 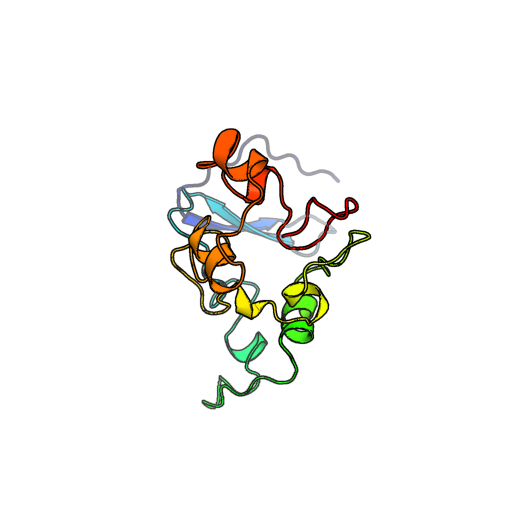LEU A O 1
#

Secondary structure (DSSP, 8-state):
-----S-----SEEEEEEEEETTEEEEEEEEEES---S---TTSBTTB-HHHH-TBGGGTB---SS-HHHHHHTTSPP---SSEE-HHHHTT-GGGTB-TT--SSGGGBSS-THHHHTTTS-S---HHHHHHHTT--GGGT--SSEESSGGG--

pLDDT: mean 78.43, std 12.88, range [38.41, 94.56]

Sequence (154 aa):
KEIFVNSLNLAKGRHELTLAAPGIERLKLKIFIGKQEGYRYHIETDVSSCDTCHPGAAKGDYSIAGNDEALCSDCHDPIKKGKFVHGPVAAGSCTSCHDPHGSRNKYFLRATGKELCLSCHDQNLSQKHIEERRNAVCTKCHDPHSSDRKYHLL

Radius of gyration: 21.18 Å; chains: 1; bounding box: 60×30×52 Å

Foldseek 3Di:
DDDDDPDDDDDQAWDWDWDDDVVDDTDIDIDGDDDPPFDDFLDDDPVHHQCLQQVCVVVPGNDGDDDQQVSCVVPDPQLAPAPFWAPCSVVNNPVLFADNRADRDPNRGPDDFVVSVCVPDPPPDPPCCCVPPVPPRLQVQADDTHHNDPVNHD